Protein AF-A0A5K1H8E5-F1 (afdb_monomer)

pLDDT: mean 93.43, std 4.77, range [67.5, 98.5]

Foldseek 3Di:
DVVVVVVCVVVVVVVVVVVVVVVVVVVLVVLCVVPPNLDDQDDDDPWDWDFQFADSPDPPGGGDTDTGDPHPDDDDDDDPPPCRVVVVVSSVVNVVCNVVVRD

Organism: NCBI:txid210225

InterPro domains:
  IPR000432 DNA mismatch repair protein MutS, C-terminal [PF00488] (74-103)
  IPR027417 P-loop containing nucleoside triphosphate hydrolase [G3DSA:3.40.50.300] (39-103)
  IPR027417 P-loop containing nucleoside triphosphate hydrolase [SSF52540] (39-103)
  IPR045076 DNA mismatch repair MutS [PTHR11361] (3-103)

Nearest PDB structures (foldseek):
  7fde-assembly1_M  TM=2.770E-01  e=4.769E+00  Saccharomyces cerevisiae S288C
  5t7v-assembly1_S1  TM=2.396E-01  e=7.129E+00  Staphylococcus aureus

Sequence (103 aa):
MFELVAGYYPVMEELSFILSELDVLTTIATVVITSNGMWCRPKFSDGLIGRGMRHPCIKNCIPNDCEMTDKKTIVLTGPNMGGKSTYIRTIGVCTYLAHIGCY

Solvent-accessible surface area (backbone atoms only — not comparable to full-atom values): 6400 Å² total; per-residue (Å²): 112,69,69,66,58,59,71,44,46,69,62,52,51,53,49,51,53,55,51,50,53,51,50,53,54,53,50,43,50,49,55,34,66,74,46,79,71,76,51,59,79,77,80,92,65,97,42,46,79,42,76,64,42,52,42,90,90,43,85,89,48,76,58,44,68,47,79,36,66,92,56,94,75,82,90,87,84,78,66,84,92,68,46,64,71,54,53,57,49,23,55,52,51,54,52,51,34,49,75,77,68,49,72

Structure (mmCIF, N/CA/C/O backbone):
data_AF-A0A5K1H8E5-F1
#
_entry.id   AF-A0A5K1H8E5-F1
#
loop_
_atom_site.gr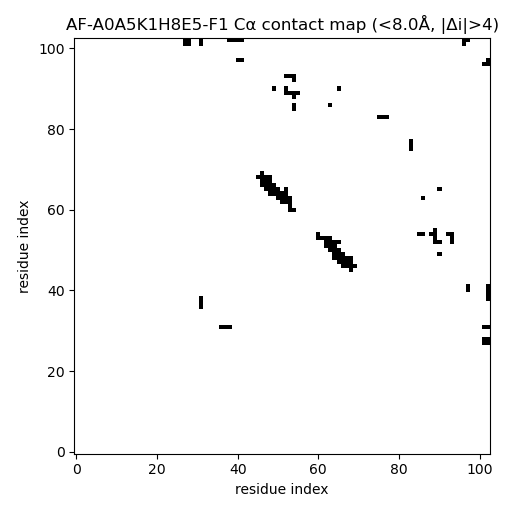oup_PDB
_atom_site.id
_atom_site.type_symbol
_atom_site.label_atom_id
_atom_site.label_alt_id
_atom_site.label_comp_id
_atom_site.label_asym_id
_atom_site.label_entity_id
_atom_site.label_seq_id
_atom_site.pdbx_PDB_ins_code
_atom_site.Cartn_x
_atom_site.Cartn_y
_atom_site.Cartn_z
_atom_site.occupancy
_atom_site.B_iso_or_equiv
_atom_site.auth_seq_id
_atom_site.auth_comp_id
_atom_site.auth_asym_id
_atom_site.auth_atom_id
_atom_site.pdbx_PDB_model_num
ATOM 1 N N . MET A 1 1 ? 26.402 8.289 -38.432 1.00 67.50 1 MET A N 1
ATOM 2 C CA . MET A 1 1 ? 26.488 7.788 -37.039 1.00 67.50 1 MET A CA 1
ATOM 3 C C . MET A 1 1 ? 25.257 8.190 -36.226 1.00 67.50 1 MET A C 1
ATOM 5 O O . MET A 1 1 ? 24.597 7.294 -35.730 1.00 67.50 1 MET A O 1
ATOM 9 N N . PHE A 1 2 ? 24.885 9.476 -36.150 1.00 80.75 2 PHE A N 1
ATOM 10 C CA . PHE A 1 2 ? 23.675 9.922 -35.430 1.00 80.75 2 PHE A CA 1
ATOM 11 C C . PHE A 1 2 ? 22.350 9.366 -35.983 1.00 80.75 2 PHE A C 1
ATOM 13 O O . PHE A 1 2 ? 21.523 8.919 -35.199 1.00 80.75 2 PHE A O 1
ATOM 20 N N . GLU A 1 3 ? 22.166 9.303 -37.306 1.00 85.06 3 GLU A N 1
ATOM 21 C CA . GLU A 1 3 ? 20.947 8.727 -37.913 1.00 85.06 3 GLU A CA 1
ATOM 22 C C . GLU A 1 3 ? 20.761 7.237 -37.596 1.00 85.06 3 GLU A C 1
ATOM 24 O O . GLU A 1 3 ? 19.646 6.783 -37.363 1.00 85.06 3 GLU A O 1
ATOM 29 N N . LEU A 1 4 ? 21.864 6.483 -37.516 1.00 89.31 4 LEU A N 1
ATOM 30 C CA . LEU A 1 4 ? 21.835 5.068 -37.144 1.00 89.31 4 LEU A CA 1
ATOM 31 C C . LEU A 1 4 ? 21.343 4.887 -35.702 1.00 89.31 4 LEU A C 1
ATOM 33 O O . LEU A 1 4 ? 20.538 4.003 -35.443 1.00 89.31 4 LEU A O 1
ATOM 37 N N . VAL A 1 5 ? 21.809 5.728 -34.772 1.00 89.62 5 VAL A N 1
ATOM 38 C CA . VAL A 1 5 ? 21.381 5.694 -33.363 1.00 89.62 5 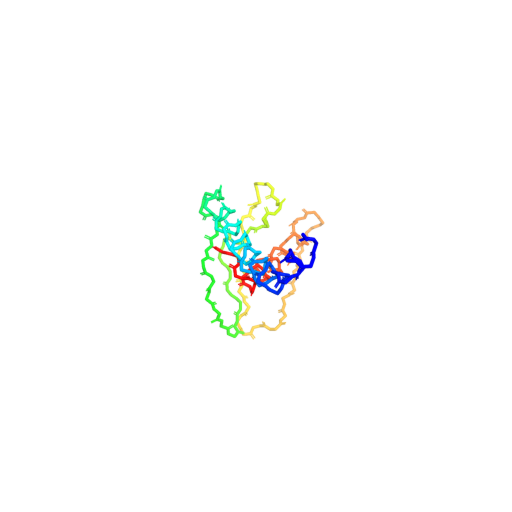VAL A CA 1
ATOM 39 C C . VAL A 1 5 ? 19.925 6.141 -33.224 1.00 89.62 5 VAL A C 1
ATOM 41 O O . VAL A 1 5 ? 19.164 5.507 -32.499 1.00 89.62 5 VAL A O 1
ATOM 44 N N . ALA A 1 6 ? 19.513 7.180 -33.958 1.00 91.81 6 ALA A N 1
ATOM 45 C CA . ALA A 1 6 ? 18.133 7.664 -33.958 1.00 91.81 6 ALA A CA 1
ATOM 46 C C . ALA A 1 6 ? 17.131 6.589 -34.422 1.00 91.81 6 ALA A C 1
ATOM 48 O O . ALA A 1 6 ? 16.024 6.519 -33.892 1.00 91.81 6 ALA A O 1
ATOM 49 N N . GLY A 1 7 ? 17.533 5.701 -35.339 1.00 93.75 7 GLY A N 1
ATOM 50 C CA . GLY A 1 7 ? 16.712 4.570 -35.785 1.00 93.75 7 GLY A CA 1
ATOM 51 C C . GLY A 1 7 ? 16.343 3.564 -34.684 1.00 93.75 7 GLY A C 1
ATOM 52 O O . GLY A 1 7 ? 15.340 2.870 -34.821 1.00 93.75 7 GLY A O 1
ATOM 53 N N . TYR A 1 8 ? 17.096 3.505 -33.577 1.00 95.62 8 TYR A N 1
ATOM 54 C CA . TYR A 1 8 ? 16.800 2.623 -32.438 1.00 95.62 8 TYR A CA 1
ATOM 55 C C . TYR A 1 8 ? 15.847 3.236 -31.408 1.00 95.62 8 TYR A C 1
ATOM 57 O O . TYR A 1 8 ? 15.453 2.536 -30.475 1.00 95.62 8 TYR A O 1
ATOM 65 N N . TYR A 1 9 ? 15.473 4.512 -31.546 1.00 95.44 9 TYR A N 1
ATOM 66 C CA . TYR A 1 9 ? 14.640 5.202 -30.559 1.00 95.44 9 TYR A CA 1
ATOM 67 C C . TYR A 1 9 ? 13.350 4.440 -30.198 1.00 95.44 9 TYR A C 1
ATOM 69 O O . TYR A 1 9 ? 13.138 4.238 -29.004 1.00 95.44 9 TYR A O 1
ATOM 77 N N . PRO A 1 10 ? 12.553 3.916 -31.155 1.00 96.06 10 PRO A N 1
ATOM 78 C CA . PRO A 1 10 ? 11.319 3.203 -30.813 1.00 96.06 10 PRO A CA 1
ATOM 79 C C . PRO A 1 10 ? 11.563 1.958 -29.948 1.00 96.06 10 PRO A C 1
ATOM 81 O O . PRO A 1 10 ? 10.825 1.695 -29.006 1.00 96.06 10 PRO A O 1
ATOM 84 N N . VAL A 1 11 ? 12.643 1.219 -30.228 1.00 96.94 11 VAL A N 1
ATOM 85 C CA . VAL A 1 11 ? 13.015 0.016 -29.465 1.00 96.94 11 VAL A CA 1
ATOM 86 C C . VAL A 1 11 ? 13.504 0.389 -28.065 1.00 96.94 11 VAL A C 1
ATOM 88 O O . VAL A 1 11 ? 13.183 -0.287 -27.091 1.00 96.94 11 VAL A O 1
ATOM 91 N N . MET A 1 12 ? 14.277 1.471 -27.945 1.00 96.75 12 MET A N 1
ATOM 92 C CA . MET A 1 12 ? 14.757 1.961 -26.649 1.00 96.75 12 MET A CA 1
ATOM 93 C C . MET A 1 12 ? 13.619 2.509 -25.782 1.00 96.75 12 MET A C 1
ATOM 95 O O . MET A 1 12 ? 13.640 2.333 -24.566 1.00 96.75 12 MET A O 1
ATOM 99 N N . GLU A 1 13 ? 12.622 3.146 -26.395 1.00 96.75 13 GLU A N 1
ATOM 100 C CA . GLU A 1 13 ? 11.423 3.624 -25.708 1.00 96.75 13 GLU A CA 1
ATOM 101 C C . GLU A 1 13 ? 10.590 2.453 -25.165 1.00 96.75 13 GLU A C 1
ATOM 103 O O . GLU A 1 13 ? 10.262 2.438 -23.978 1.00 96.75 13 GLU A O 1
ATOM 108 N N . GLU A 1 14 ? 10.334 1.423 -25.978 1.00 97.94 14 GLU A N 1
ATOM 109 C CA . GLU A 1 14 ? 9.639 0.207 -25.530 1.00 97.94 14 GLU A CA 1
ATOM 110 C C . GLU A 1 14 ? 10.394 -0.491 -24.388 1.00 97.94 14 GLU A C 1
ATOM 112 O O . GLU A 1 14 ? 9.809 -0.827 -23.353 1.00 97.94 14 GLU A O 1
ATOM 117 N N . LEU A 1 15 ? 11.716 -0.631 -24.525 1.00 98.00 15 LEU A N 1
ATOM 118 C CA . LEU A 1 15 ? 12.566 -1.183 -23.473 1.00 98.00 15 LEU A CA 1
ATOM 119 C C . LEU A 1 15 ? 12.465 -0.370 -22.173 1.00 98.00 15 LEU A C 1
ATOM 121 O O . LEU A 1 15 ? 12.418 -0.954 -21.091 1.00 98.00 15 LEU A O 1
ATOM 125 N N . SER A 1 16 ? 12.400 0.961 -22.261 1.00 98.25 16 SER A N 1
ATOM 126 C CA . SER A 1 16 ? 12.249 1.832 -21.092 1.00 98.25 16 SER A CA 1
ATOM 127 C C . SER A 1 16 ? 10.949 1.557 -20.337 1.00 98.25 16 SER A C 1
ATOM 129 O O . SER A 1 16 ? 10.961 1.543 -19.105 1.00 98.25 16 SER A O 1
ATOM 131 N N . PHE A 1 17 ? 9.837 1.311 -21.035 1.00 98.25 17 PHE A N 1
ATOM 132 C CA . PHE A 1 17 ? 8.566 0.966 -20.389 1.00 98.25 17 PHE A CA 1
ATOM 133 C C . PHE A 1 17 ? 8.639 -0.385 -19.675 1.00 98.25 17 PHE A C 1
ATOM 135 O O . PHE A 1 17 ? 8.259 -0.475 -18.507 1.00 98.25 17 PHE A O 1
ATOM 142 N N . ILE A 1 18 ? 9.202 -1.403 -20.332 1.00 98.31 18 ILE A N 1
ATOM 143 C CA . ILE A 1 18 ? 9.364 -2.746 -19.753 1.00 98.31 18 ILE A CA 1
ATOM 144 C C . ILE A 1 18 ? 10.246 -2.697 -18.499 1.00 98.31 18 ILE A C 1
ATOM 146 O O . ILE A 1 18 ? 9.903 -3.273 -17.464 1.00 98.31 18 ILE A O 1
ATOM 150 N N . LEU A 1 19 ? 11.377 -1.988 -18.569 1.00 98.50 19 LEU A N 1
ATOM 151 C CA . LEU A 1 19 ? 12.275 -1.831 -17.426 1.00 98.50 19 LEU A CA 1
ATOM 152 C C . LEU A 1 19 ? 11.603 -1.081 -16.274 1.00 98.50 19 LEU A C 1
ATOM 154 O O . LEU A 1 19 ? 11.802 -1.452 -15.121 1.00 98.50 19 LEU A O 1
ATOM 158 N N . SER A 1 20 ? 10.787 -0.071 -16.579 1.00 98.19 20 SER A N 1
ATOM 159 C CA . SER A 1 20 ? 10.072 0.708 -15.562 1.00 98.19 20 SER A CA 1
ATOM 160 C C . SER A 1 20 ? 9.027 -0.135 -14.826 1.00 98.19 20 SER A C 1
ATOM 162 O O . SER A 1 20 ? 8.906 -0.039 -13.606 1.00 98.19 20 SER A O 1
ATOM 164 N N . GLU A 1 21 ? 8.288 -0.992 -15.535 1.00 97.56 21 GLU A N 1
ATOM 165 C CA . GLU A 1 21 ? 7.332 -1.911 -14.906 1.00 97.56 21 GLU A CA 1
ATOM 166 C C . GLU A 1 21 ? 8.048 -2.925 -14.001 1.00 97.56 21 GLU A C 1
ATOM 168 O O . GLU A 1 21 ? 7.648 -3.137 -12.853 1.00 97.56 21 GLU A O 1
ATOM 173 N N . LEU A 1 22 ? 9.154 -3.500 -14.482 1.00 98.12 22 LEU A N 1
ATOM 174 C CA . LEU A 1 22 ? 9.970 -4.426 -13.701 1.00 98.12 22 LEU A CA 1
ATOM 175 C C . LEU A 1 22 ? 10.559 -3.759 -12.448 1.00 98.12 22 LEU A C 1
ATOM 177 O O . LEU A 1 22 ? 10.538 -4.359 -11.370 1.00 98.12 22 LEU A O 1
ATOM 181 N N . ASP A 1 23 ? 11.044 -2.522 -12.558 1.00 98.19 23 ASP A N 1
ATOM 182 C CA . ASP A 1 23 ? 11.577 -1.746 -11.431 1.00 98.19 23 ASP A CA 1
ATOM 183 C C .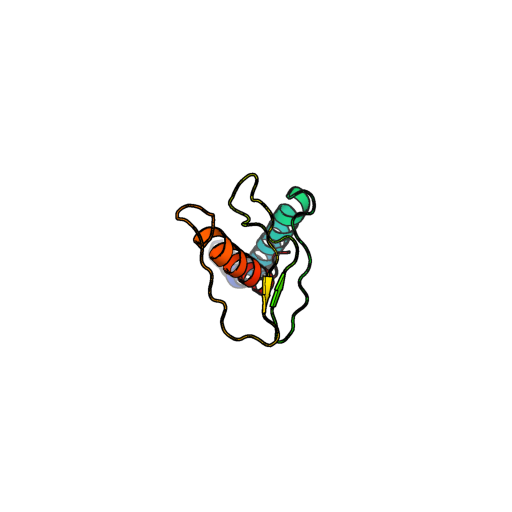 ASP A 1 23 ? 10.513 -1.513 -10.343 1.00 98.19 23 ASP A C 1
ATOM 185 O O . ASP A 1 23 ? 10.743 -1.775 -9.158 1.00 98.19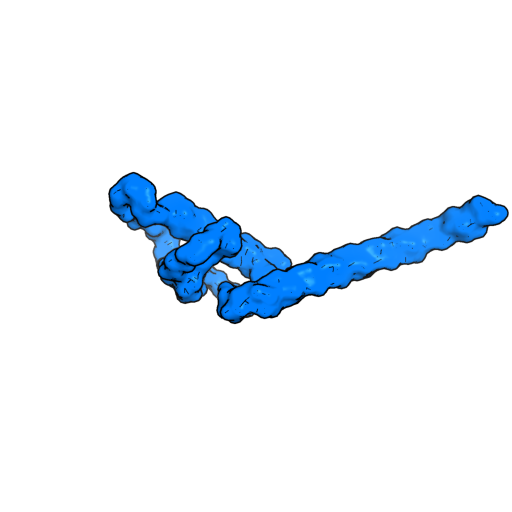 23 ASP A O 1
ATOM 189 N N . VAL A 1 24 ? 9.292 -1.134 -10.736 1.00 97.00 24 VAL A N 1
ATOM 190 C CA . VAL A 1 24 ? 8.172 -0.958 -9.794 1.00 97.00 24 VAL A CA 1
ATOM 191 C C . VAL A 1 24 ? 7.801 -2.277 -9.112 1.00 97.00 24 VAL A C 1
ATOM 193 O O . VAL A 1 24 ? 7.690 -2.324 -7.883 1.00 97.00 24 VAL A O 1
ATOM 196 N N . LEU A 1 25 ? 7.637 -3.362 -9.876 1.00 96.38 25 LEU A N 1
ATOM 197 C CA . LEU A 1 25 ? 7.248 -4.670 -9.334 1.00 96.38 25 LEU A CA 1
ATOM 198 C C . LEU A 1 25 ? 8.298 -5.223 -8.360 1.00 96.38 25 LEU A C 1
ATOM 200 O O . LEU A 1 25 ? 7.958 -5.718 -7.281 1.00 96.38 25 LEU A O 1
ATOM 204 N N . THR A 1 26 ? 9.578 -5.111 -8.712 1.00 96.88 26 THR A N 1
ATOM 205 C CA . THR A 1 26 ? 10.686 -5.562 -7.855 1.00 96.88 26 THR A CA 1
ATOM 206 C C . THR A 1 26 ? 10.843 -4.694 -6.608 1.00 96.88 26 THR A C 1
ATOM 208 O O . THR A 1 26 ? 11.091 -5.228 -5.521 1.00 96.88 26 THR A O 1
ATOM 211 N N . THR A 1 27 ? 10.621 -3.383 -6.717 1.00 95.88 27 THR A N 1
ATOM 212 C CA . THR A 1 27 ? 10.609 -2.469 -5.567 1.00 95.88 27 THR A CA 1
ATOM 213 C C . THR A 1 27 ? 9.491 -2.827 -4.587 1.00 95.88 27 THR A C 1
ATOM 215 O O . THR A 1 27 ? 9.749 -2.955 -3.387 1.00 95.88 27 THR A O 1
ATOM 218 N N . ILE A 1 28 ? 8.270 -3.065 -5.079 1.00 95.12 28 ILE A N 1
ATOM 219 C CA . ILE A 1 28 ? 7.135 -3.497 -4.248 1.00 95.12 28 ILE A CA 1
ATOM 220 C C . ILE A 1 28 ? 7.469 -4.804 -3.515 1.00 95.12 28 ILE A C 1
ATOM 222 O O . ILE A 1 28 ? 7.354 -4.870 -2.289 1.00 95.12 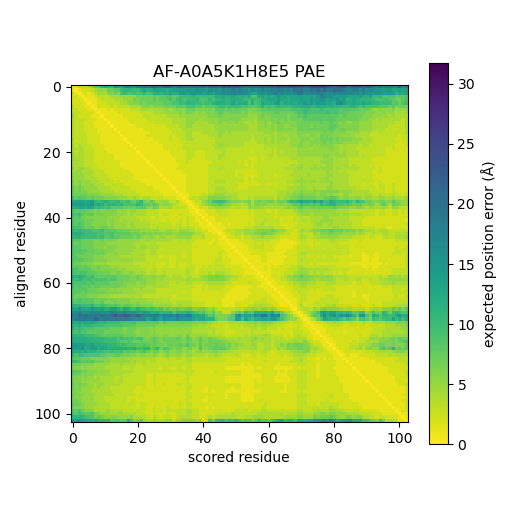28 ILE A O 1
ATOM 226 N N . ALA A 1 29 ? 7.950 -5.819 -4.238 1.00 94.62 29 ALA A N 1
ATOM 227 C CA . ALA A 1 29 ? 8.318 -7.104 -3.644 1.00 94.62 29 ALA A CA 1
ATOM 228 C C . ALA A 1 29 ? 9.408 -6.953 -2.566 1.00 94.62 29 ALA A C 1
ATOM 230 O O . ALA A 1 29 ? 9.333 -7.569 -1.500 1.00 94.62 29 ALA A O 1
ATOM 231 N N . THR A 1 30 ? 10.396 -6.089 -2.807 1.00 95.19 30 THR A N 1
ATOM 232 C CA . THR A 1 30 ? 11.479 -5.815 -1.853 1.00 95.19 30 THR A CA 1
ATOM 233 C C . THR A 1 30 ? 10.949 -5.185 -0.565 1.00 95.19 30 THR A C 1
ATOM 235 O O . THR A 1 30 ? 11.307 -5.628 0.532 1.00 95.19 30 THR A O 1
ATOM 238 N N . VAL A 1 31 ? 10.064 -4.187 -0.666 1.00 93.06 31 VAL A N 1
ATOM 239 C CA . VAL A 1 31 ? 9.425 -3.556 0.503 1.00 93.06 31 VAL A CA 1
ATOM 240 C C . VAL A 1 31 ? 8.663 -4.593 1.327 1.00 93.06 31 VAL A C 1
ATOM 242 O O . VAL A 1 31 ? 8.790 -4.628 2.552 1.00 93.06 31 VAL A O 1
ATOM 245 N N . VAL A 1 32 ? 7.918 -5.477 0.669 1.00 92.50 32 VAL A N 1
ATOM 246 C CA . VAL A 1 32 ? 7.098 -6.503 1.324 1.00 92.50 32 VAL A CA 1
ATOM 247 C C . VAL A 1 32 ? 7.960 -7.505 2.091 1.00 92.50 32 VAL A C 1
ATOM 249 O O . VAL A 1 32 ? 7.736 -7.730 3.285 1.00 92.50 32 VAL A O 1
ATOM 252 N N . ILE A 1 33 ? 8.994 -8.049 1.443 1.00 93.19 33 ILE A N 1
ATOM 253 C CA . ILE A 1 33 ? 9.894 -9.053 2.031 1.00 93.19 33 ILE A CA 1
ATOM 254 C C . ILE A 1 33 ? 10.679 -8.473 3.216 1.00 93.19 33 ILE A C 1
ATOM 256 O O . ILE A 1 33 ? 10.839 -9.134 4.243 1.00 93.19 33 ILE A O 1
ATOM 260 N N . THR A 1 34 ? 11.143 -7.227 3.107 1.00 93.19 34 THR A N 1
ATOM 261 C CA . THR A 1 34 ? 11.952 -6.572 4.155 1.00 93.19 34 THR A CA 1
ATOM 262 C C . THR A 1 34 ? 11.135 -6.084 5.353 1.00 93.19 34 THR A C 1
ATOM 264 O O . THR A 1 34 ? 11.698 -5.751 6.394 1.00 93.19 34 THR A O 1
ATOM 267 N N . SER A 1 35 ? 9.805 -6.087 5.254 1.00 89.62 35 SER A N 1
ATOM 268 C CA . SER A 1 35 ? 8.903 -5.615 6.309 1.00 89.62 35 SER A CA 1
ATOM 269 C C . 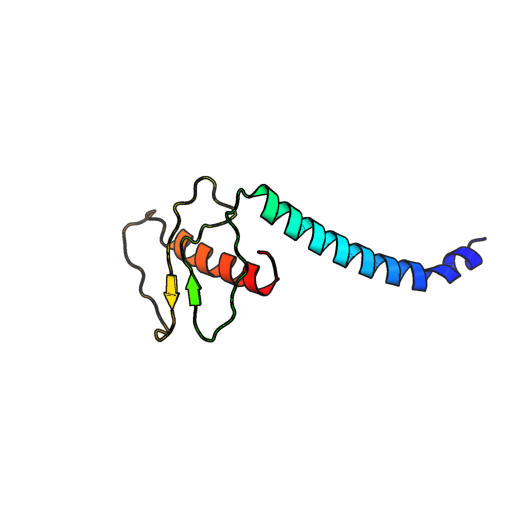SER A 1 35 ? 8.499 -6.699 7.321 1.00 89.62 35 SER A C 1
ATOM 271 O O . SER A 1 35 ? 7.486 -6.547 7.999 1.00 89.62 35 SER A O 1
ATOM 273 N N . ASN A 1 36 ? 9.246 -7.801 7.446 1.00 85.94 36 ASN A N 1
ATOM 274 C CA . ASN A 1 36 ? 9.046 -8.836 8.478 1.00 85.94 36 ASN A CA 1
ATOM 275 C C . ASN A 1 36 ? 7.607 -9.395 8.571 1.00 85.94 36 ASN A C 1
ATOM 277 O O . ASN A 1 36 ? 7.070 -9.577 9.664 1.00 85.94 36 ASN A O 1
ATOM 281 N N . GLY A 1 37 ? 6.962 -9.651 7.428 1.00 82.69 37 GLY A N 1
ATOM 282 C CA . GLY A 1 37 ? 5.613 -10.233 7.389 1.00 82.69 37 GLY A CA 1
ATOM 283 C C . GLY A 1 37 ? 4.486 -9.270 7.781 1.00 82.69 37 GLY A C 1
ATOM 284 O O . GLY A 1 37 ? 3.400 -9.713 8.143 1.00 82.69 37 GLY A O 1
ATOM 285 N N . MET A 1 38 ? 4.724 -7.955 7.722 1.00 86.81 38 MET A N 1
ATOM 286 C CA . MET A 1 38 ? 3.703 -6.930 7.991 1.00 86.81 38 MET A CA 1
ATOM 287 C C . MET A 1 38 ? 2.702 -6.713 6.843 1.00 86.81 38 MET A C 1
ATOM 289 O O . MET A 1 38 ? 1.748 -5.956 7.019 1.00 86.81 38 MET A O 1
ATOM 293 N N . TRP A 1 39 ? 2.909 -7.351 5.692 1.00 92.88 39 TRP A N 1
ATOM 294 C CA . TRP A 1 39 ? 2.043 -7.241 4.519 1.00 92.88 39 TRP A CA 1
ATOM 295 C C . TRP A 1 39 ? 1.324 -8.555 4.246 1.00 92.88 39 TRP A C 1
ATOM 297 O O . TRP A 1 39 ? 1.765 -9.628 4.665 1.00 92.88 39 TRP A O 1
ATOM 307 N N . CYS A 1 40 ? 0.188 -8.462 3.565 1.00 92.94 40 CYS A N 1
ATOM 308 C CA . CYS A 1 40 ? -0.575 -9.628 3.161 1.00 92.94 40 CYS A CA 1
ATOM 309 C C . CYS A 1 40 ? -1.321 -9.347 1.863 1.00 92.94 40 CYS A C 1
ATOM 311 O O . CYS A 1 40 ? -1.872 -8.260 1.677 1.00 92.94 40 CYS A O 1
ATOM 313 N N . ARG A 1 41 ? -1.398 -10.362 0.996 1.00 94.06 41 ARG A N 1
ATOM 314 C CA . ARG A 1 41 ? -2.162 -10.278 -0.248 1.00 94.06 41 ARG A CA 1
ATOM 315 C C . ARG A 1 41 ? -3.650 -10.034 0.043 1.00 94.06 41 ARG A C 1
ATOM 317 O O . ARG A 1 41 ? -4.281 -10.896 0.663 1.00 94.06 41 ARG A O 1
ATOM 324 N N . PRO A 1 42 ? -4.233 -8.915 -0.423 1.00 94.94 42 PRO A N 1
ATOM 325 C CA . PRO A 1 42 ? -5.627 -8.589 -0.181 1.00 94.94 42 PRO A CA 1
ATOM 326 C C . PRO A 1 42 ? -6.551 -9.497 -0.998 1.00 94.94 42 PRO A C 1
ATOM 328 O O . PRO A 1 42 ? -6.192 -10.011 -2.061 1.00 94.94 42 PRO A O 1
ATOM 331 N N . LYS A 1 43 ? -7.779 -9.660 -0.504 1.00 95.31 43 LYS A N 1
ATOM 332 C CA . LYS A 1 43 ? -8.893 -10.269 -1.235 1.00 95.31 43 LYS A CA 1
ATOM 333 C C . LYS A 1 43 ? -9.945 -9.193 -1.465 1.00 95.31 43 LYS A C 1
ATOM 335 O O . LYS A 1 43 ? -10.423 -8.600 -0.504 1.00 95.31 43 LYS A O 1
ATOM 340 N N . PHE A 1 44 ? -10.281 -8.942 -2.724 1.00 94.25 44 PHE A N 1
ATOM 341 C CA . PHE A 1 44 ? -11.271 -7.933 -3.084 1.00 94.25 44 PHE A CA 1
ATOM 342 C C . PHE A 1 44 ? -12.691 -8.467 -2.875 1.00 94.25 44 PHE A C 1
ATOM 344 O O . PHE A 1 44 ? -12.993 -9.605 -3.236 1.00 94.25 44 PHE A O 1
ATOM 351 N N . SER A 1 45 ? -13.541 -7.640 -2.269 1.00 92.06 45 SER A N 1
ATOM 352 C CA . SER A 1 45 ? -14.959 -7.903 -2.006 1.00 92.06 45 SER A CA 1
ATOM 353 C C . SER A 1 45 ? -15.724 -6.579 -1.924 1.00 92.06 45 SER A C 1
ATOM 355 O O . SER A 1 45 ? -15.097 -5.522 -1.891 1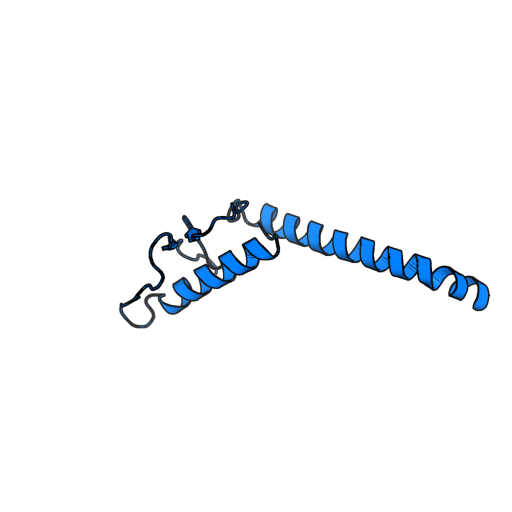.00 92.06 45 SER A O 1
ATOM 357 N N . ASP A 1 46 ? -17.053 -6.626 -1.829 1.00 90.62 46 ASP A N 1
ATOM 358 C CA . ASP A 1 46 ? -17.895 -5.422 -1.720 1.00 90.62 46 ASP A CA 1
ATOM 359 C C . ASP A 1 46 ? -17.791 -4.704 -0.358 1.00 90.62 46 ASP A C 1
ATOM 361 O O . ASP A 1 46 ? -18.305 -3.597 -0.194 1.00 90.62 46 ASP A O 1
ATOM 365 N N . GLY A 1 47 ? -17.126 -5.321 0.623 1.00 92.50 47 GLY A N 1
ATOM 366 C CA . GLY A 1 47 ? -16.876 -4.755 1.946 1.00 92.50 47 GLY A CA 1
ATOM 367 C C . GLY A 1 47 ? -15.389 -4.651 2.280 1.00 92.50 47 GLY A C 1
ATOM 368 O O . GLY A 1 47 ? -14.525 -5.191 1.586 1.00 92.50 47 GLY A O 1
ATOM 369 N N . LEU A 1 48 ? -15.095 -3.978 3.394 1.00 94.19 48 LEU A N 1
ATOM 370 C CA . LEU A 1 48 ? -13.742 -3.846 3.931 1.00 94.19 48 LEU A CA 1
ATOM 371 C C . LEU A 1 48 ? -13.608 -4.644 5.227 1.00 94.19 48 LEU A C 1
ATOM 373 O O . LEU A 1 48 ? -14.295 -4.365 6.207 1.00 94.19 48 LEU A O 1
ATOM 377 N N . ILE A 1 49 ? -12.691 -5.611 5.246 1.00 95.56 49 ILE A N 1
ATOM 378 C CA . ILE A 1 49 ? -12.295 -6.336 6.456 1.00 95.56 49 ILE A CA 1
ATOM 379 C C . ILE A 1 49 ? -10.773 -6.294 6.546 1.00 95.56 49 ILE A C 1
ATOM 381 O O . ILE A 1 49 ? -10.074 -6.924 5.755 1.00 95.56 49 ILE A O 1
ATOM 385 N N . GLY A 1 50 ? -10.263 -5.549 7.518 1.00 95.38 50 GLY A N 1
ATOM 386 C CA . GLY A 1 50 ? -8.845 -5.451 7.829 1.00 95.38 50 GLY A CA 1
ATOM 387 C C . GLY A 1 50 ? -8.570 -5.996 9.223 1.00 95.38 50 GLY A C 1
ATOM 388 O O . GLY A 1 50 ? -9.195 -5.565 10.190 1.00 95.38 50 GLY A O 1
ATOM 389 N N . ARG A 1 51 ? -7.625 -6.929 9.337 1.00 95.62 51 ARG A N 1
ATOM 390 C CA . ARG A 1 51 ? -7.163 -7.474 10.620 1.00 95.62 51 ARG A CA 1
ATOM 391 C C . ARG A 1 51 ? -5.718 -7.067 10.848 1.00 95.62 51 ARG A C 1
ATOM 393 O O . ARG A 1 51 ? -4.885 -7.222 9.958 1.00 95.62 51 ARG A O 1
ATOM 400 N N . GLY A 1 52 ? -5.428 -6.536 12.027 1.00 95.19 52 GLY A N 1
ATOM 401 C CA . GLY A 1 52 ? -4.083 -6.155 12.428 1.00 95.19 52 GLY A CA 1
ATOM 402 C C . GLY A 1 52 ? -3.444 -5.051 11.577 1.00 95.19 52 GLY A C 1
ATOM 403 O O . GLY A 1 52 ? -2.221 -5.034 11.436 1.00 95.19 52 GLY A O 1
ATOM 404 N N . MET A 1 53 ? -4.237 -4.141 11.003 1.00 95.69 53 MET A N 1
ATOM 405 C CA . MET A 1 53 ? -3.735 -3.112 10.088 1.00 95.69 53 MET A CA 1
ATOM 406 C C . MET A 1 53 ? -2.820 -2.120 10.799 1.00 95.69 53 MET A C 1
ATOM 408 O O . MET A 1 53 ? -3.095 -1.681 11.919 1.00 95.69 53 MET A O 1
ATOM 412 N N . ARG A 1 54 ? -1.750 -1.710 10.117 1.00 95.38 54 ARG A N 1
ATOM 413 C CA . ARG A 1 54 ? -0.746 -0.774 10.633 1.00 95.38 54 ARG A CA 1
ATOM 414 C C . ARG A 1 54 ? -0.495 0.323 9.616 1.00 95.38 54 ARG A C 1
ATOM 416 O O . ARG A 1 54 ? -0.492 0.074 8.417 1.00 95.38 54 ARG A O 1
ATOM 423 N N . HIS A 1 55 ? -0.259 1.542 10.093 1.00 95.31 55 HIS A N 1
ATOM 424 C CA . HIS A 1 55 ? 0.168 2.618 9.206 1.00 95.31 55 HIS A CA 1
ATOM 425 C C . HIS A 1 55 ? 1.621 2.358 8.763 1.00 95.31 55 HIS A C 1
ATOM 427 O O . HIS A 1 55 ? 2.500 2.365 9.628 1.00 95.31 55 HIS A O 1
ATOM 433 N N . PRO A 1 56 ? 1.915 2.190 7.462 1.00 93.00 56 PRO A N 1
ATOM 434 C CA . PRO A 1 56 ? 3.245 1.772 7.001 1.00 93.00 56 PRO A CA 1
ATOM 435 C C . PRO A 1 56 ? 4.343 2.793 7.336 1.00 93.00 56 PRO A C 1
ATOM 437 O O . PRO A 1 56 ? 5.471 2.424 7.634 1.00 93.00 56 PRO A O 1
ATOM 440 N N . CYS A 1 57 ? 4.009 4.086 7.369 1.00 92.50 57 CYS A N 1
ATOM 441 C CA . CYS A 1 57 ? 4.969 5.147 7.696 1.00 92.50 57 CYS A CA 1
ATOM 442 C C . CYS A 1 57 ? 5.158 5.411 9.204 1.00 92.50 57 CYS A C 1
ATOM 444 O O . CYS A 1 57 ? 5.919 6.307 9.562 1.00 92.50 57 CYS A O 1
ATOM 446 N N . ILE A 1 58 ? 4.449 4.708 10.099 1.00 93.88 58 ILE A N 1
ATOM 447 C CA . ILE A 1 58 ? 4.551 4.941 11.549 1.00 93.88 58 ILE A CA 1
ATOM 448 C C . ILE A 1 58 ? 5.325 3.796 12.193 1.00 93.88 58 ILE A C 1
ATOM 450 O O . ILE A 1 58 ? 4.874 2.651 12.232 1.00 93.88 58 ILE A O 1
ATOM 454 N N . LYS A 1 59 ? 6.486 4.124 12.763 1.00 90.06 59 LYS A N 1
ATOM 455 C CA . LYS A 1 59 ? 7.301 3.169 13.516 1.00 90.06 59 LYS A CA 1
ATOM 456 C C . LYS A 1 59 ? 6.546 2.685 14.756 1.00 90.06 59 LYS A C 1
ATOM 458 O O . LYS A 1 59 ? 5.918 3.482 15.447 1.00 90.06 59 LYS A O 1
ATOM 463 N N . ASN A 1 60 ? 6.637 1.387 15.050 1.00 90.12 60 ASN A N 1
ATOM 464 C CA . ASN A 1 60 ? 5.973 0.753 16.196 1.00 90.12 60 ASN A CA 1
ATOM 465 C C . ASN A 1 60 ? 4.453 1.020 16.247 1.00 90.12 60 ASN A C 1
ATOM 467 O O . ASN A 1 60 ? 3.869 1.117 17.325 1.00 90.12 60 ASN A O 1
ATOM 471 N N . CYS A 1 61 ? 3.807 1.158 15.082 1.00 92.31 61 CYS A N 1
ATOM 472 C CA . CYS A 1 61 ? 2.367 1.381 14.994 1.00 92.31 61 CYS A CA 1
ATOM 473 C C . CYS A 1 61 ? 1.600 0.223 15.644 1.00 92.31 61 CYS A C 1
ATOM 475 O O . CYS A 1 61 ? 1.806 -0.940 15.286 1.00 92.31 61 CYS A O 1
ATOM 477 N N . ILE A 1 62 ? 0.708 0.546 16.583 1.00 94.38 62 ILE A N 1
ATOM 478 C CA . ILE A 1 62 ? -0.186 -0.428 17.212 1.00 94.38 62 ILE A CA 1
ATOM 479 C C . ILE A 1 62 ? -1.207 -0.888 16.158 1.00 94.38 62 ILE A C 1
ATOM 481 O O . ILE A 1 62 ? -1.837 -0.035 15.525 1.00 94.3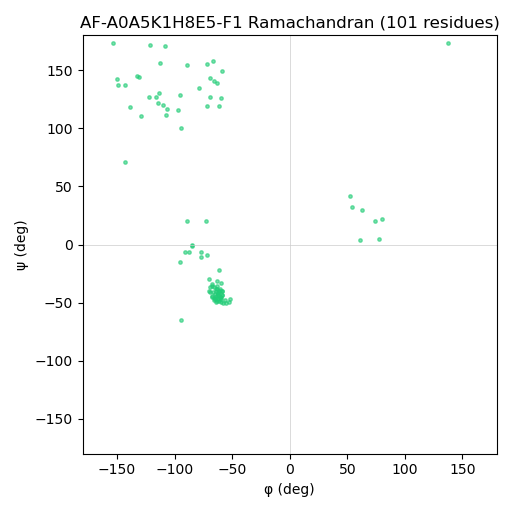8 62 ILE A O 1
ATOM 485 N N . PRO A 1 63 ? -1.357 -2.206 15.934 1.00 95.38 63 PRO A N 1
ATOM 486 C CA . PRO A 1 63 ? -2.270 -2.726 14.930 1.00 95.38 63 PRO A CA 1
ATOM 487 C C . PRO A 1 63 ? -3.727 -2.485 15.335 1.00 95.38 63 PRO A C 1
ATOM 489 O O . PRO A 1 63 ? -4.065 -2.601 16.512 1.00 95.38 63 PRO A O 1
ATOM 492 N N . ASN A 1 64 ? -4.584 -2.178 14.363 1.00 95.75 64 ASN A N 1
ATOM 493 C CA . ASN A 1 64 ? -6.021 -2.014 14.575 1.00 95.75 64 ASN A CA 1
ATOM 494 C C . ASN A 1 64 ? -6.822 -2.780 13.517 1.00 95.75 64 ASN A C 1
ATOM 496 O O . ASN A 1 64 ? -6.433 -2.844 12.351 1.00 95.75 64 ASN A O 1
ATOM 500 N N . ASP A 1 65 ? -7.963 -3.319 13.929 1.00 96.69 65 ASP A N 1
ATOM 501 C CA . ASP A 1 65 ? -8.912 -3.987 13.042 1.00 96.69 65 ASP A CA 1
ATOM 502 C C . ASP A 1 65 ? -9.926 -2.988 12.477 1.00 96.69 65 ASP A C 1
ATOM 504 O O . ASP A 1 65 ? -10.232 -1.977 13.107 1.00 96.69 65 ASP A O 1
ATOM 508 N N . CYS A 1 66 ? -10.486 -3.290 11.308 1.00 95.19 66 CYS A N 1
ATOM 509 C CA . CYS A 1 66 ? -11.611 -2.561 10.736 1.00 95.19 66 CYS A CA 1
ATOM 510 C C . CYS A 1 66 ? -12.557 -3.529 10.027 1.00 95.19 66 CYS A C 1
ATOM 512 O O . CYS A 1 66 ? -12.113 -4.422 9.308 1.00 95.19 66 CYS A O 1
ATOM 514 N N . GLU A 1 67 ? -13.858 -3.337 10.213 1.00 94.69 67 GLU A N 1
ATOM 515 C CA . GLU A 1 67 ? -14.890 -4.124 9.551 1.00 94.69 67 GLU A CA 1
ATOM 516 C C . GLU A 1 67 ? -16.021 -3.200 9.100 1.00 94.69 67 GLU A C 1
ATOM 518 O O . GLU A 1 67 ? -16.654 -2.508 9.904 1.00 94.69 67 GLU A O 1
ATOM 523 N N . MET A 1 68 ? -16.229 -3.159 7.790 1.00 92.44 68 MET A N 1
ATOM 524 C CA . MET A 1 68 ? -17.167 -2.285 7.106 1.00 92.44 68 MET A CA 1
ATOM 525 C C . MET A 1 68 ? -17.790 -3.066 5.940 1.00 92.44 68 MET A C 1
ATOM 527 O O . MET A 1 68 ? -17.450 -2.869 4.777 1.00 92.44 68 MET A O 1
ATOM 531 N N . THR A 1 69 ? -18.641 -4.032 6.288 1.00 89.38 69 THR A N 1
ATOM 532 C CA . THR A 1 69 ? -19.361 -4.917 5.358 1.00 89.38 69 THR A CA 1
ATOM 533 C C . THR A 1 69 ? -20.753 -4.365 5.051 1.00 89.38 69 THR A C 1
ATOM 535 O O . THR A 1 69 ? -21.008 -3.908 3.944 1.00 89.38 69 THR A O 1
ATOM 538 N N . ASP A 1 70 ? -21.621 -4.297 6.063 1.00 85.19 70 ASP A N 1
ATOM 539 C CA . ASP A 1 70 ? -23.014 -3.840 5.915 1.00 85.19 70 ASP A CA 1
ATOM 540 C C . ASP A 1 70 ? -23.193 -2.349 6.248 1.00 85.19 70 ASP A C 1
ATOM 542 O O . ASP A 1 70 ? -24.218 -1.728 5.955 1.00 85.19 70 ASP A O 1
ATOM 546 N N . LYS A 1 71 ? -22.196 -1.754 6.913 1.00 77.25 71 LYS A N 1
ATOM 547 C CA . LYS A 1 71 ? -22.246 -0.375 7.411 1.00 77.25 71 LYS A CA 1
ATOM 548 C C . LYS A 1 71 ? -21.601 0.572 6.411 1.00 77.25 71 LYS A C 1
ATOM 550 O O . LYS A 1 71 ? -20.445 0.400 6.056 1.00 77.25 71 LYS A O 1
ATOM 555 N N . LYS A 1 72 ? -22.306 1.644 6.041 1.00 82.06 72 LYS A N 1
ATOM 556 C CA . LYS A 1 72 ? -21.770 2.710 5.170 1.00 82.06 72 LYS A CA 1
ATOM 557 C C . LYS A 1 72 ? -21.099 3.856 5.936 1.00 82.06 72 LYS A C 1
ATOM 559 O O . LYS A 1 72 ? -20.547 4.767 5.326 1.00 82.06 72 LYS A O 1
ATOM 564 N N . THR A 1 73 ? -21.180 3.864 7.267 1.00 90.31 73 THR A N 1
ATOM 565 C CA . THR A 1 73 ? -20.676 4.967 8.099 1.00 90.31 73 THR A CA 1
ATOM 566 C C . THR A 1 73 ? -20.212 4.457 9.460 1.00 90.31 73 THR A C 1
ATOM 568 O O . THR A 1 73 ? -20.890 3.648 10.092 1.00 90.31 73 THR A O 1
ATOM 571 N N . ILE A 1 74 ? -19.066 4.961 9.922 1.00 90.69 74 ILE A N 1
ATOM 572 C CA . ILE A 1 74 ? -18.492 4.684 11.242 1.00 90.69 74 ILE A CA 1
ATOM 573 C C . ILE A 1 74 ? -18.318 6.018 11.972 1.00 90.69 74 ILE A C 1
ATOM 575 O O . ILE A 1 74 ? -17.682 6.933 11.452 1.00 90.69 74 ILE A O 1
ATOM 579 N N . VAL A 1 75 ? -18.856 6.123 13.189 1.00 93.69 75 VAL A N 1
ATOM 580 C CA . VAL A 1 75 ? -18.616 7.265 14.083 1.00 93.69 75 VAL A CA 1
ATOM 581 C C . VAL A 1 75 ? -17.508 6.887 15.058 1.00 93.69 75 VAL A C 1
ATOM 583 O O . VAL A 1 75 ? -17.675 5.977 15.867 1.00 93.69 75 VAL A O 1
ATOM 586 N N . LEU A 1 76 ? -16.374 7.583 14.978 1.00 94.31 76 LEU A N 1
ATOM 587 C CA . LEU A 1 76 ? -15.203 7.332 15.817 1.00 94.31 76 LEU A CA 1
ATOM 588 C C . LEU A 1 76 ? -15.036 8.446 16.858 1.00 94.31 76 LEU A C 1
ATOM 590 O O . LEU A 1 76 ? -14.690 9.578 16.520 1.00 94.31 76 LEU A O 1
ATOM 594 N N . THR A 1 77 ? -15.251 8.119 18.131 1.00 96.00 77 THR A N 1
ATOM 595 C CA . THR A 1 77 ? -15.112 9.048 19.265 1.00 96.00 77 THR A CA 1
ATOM 596 C C . THR A 1 77 ? -13.881 8.714 20.115 1.00 96.00 77 THR A C 1
ATOM 598 O O . THR A 1 77 ? -13.205 7.712 19.893 1.00 96.00 77 THR A O 1
ATOM 601 N N . GLY A 1 78 ? -13.531 9.594 21.058 1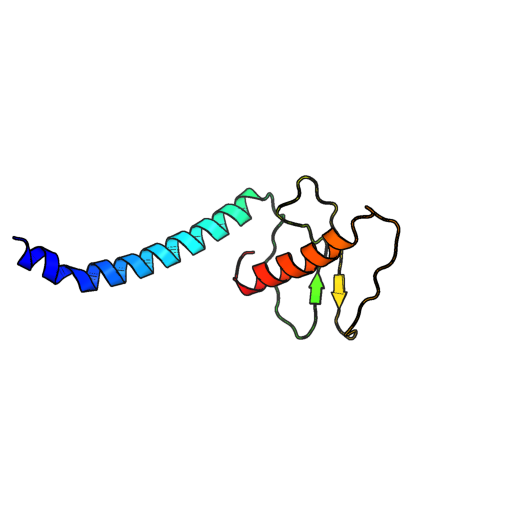.00 94.81 78 GLY A N 1
ATOM 602 C CA . GLY A 1 78 ? -12.411 9.396 21.986 1.00 94.81 78 GLY A CA 1
ATOM 603 C C . GLY A 1 78 ? -11.568 10.658 22.204 1.00 94.81 78 GLY A C 1
ATOM 604 O O . GLY A 1 78 ? -11.763 11.660 21.506 1.00 94.81 78 GLY A O 1
ATOM 605 N N . PRO A 1 79 ? -10.601 10.630 23.137 1.00 96.44 79 PRO A N 1
ATOM 606 C CA . PRO A 1 79 ? -9.796 11.793 23.508 1.00 96.44 79 PRO A CA 1
ATOM 607 C C . PRO A 1 79 ? -8.882 12.268 22.373 1.00 96.44 79 PRO A C 1
ATOM 609 O O . PRO A 1 79 ? -8.546 11.520 21.444 1.00 96.44 79 PRO A O 1
ATOM 612 N N . ASN A 1 80 ? -8.468 13.535 22.429 1.00 94.25 80 ASN A N 1
ATOM 613 C CA . ASN A 1 80 ? -7.440 14.057 21.528 1.00 94.25 80 ASN A CA 1
ATOM 614 C C . ASN A 1 80 ? -6.137 13.268 21.683 1.00 94.25 80 ASN A C 1
ATOM 616 O O . ASN A 1 80 ? -5.864 12.710 22.739 1.00 94.25 80 ASN A O 1
ATOM 620 N N . MET A 1 81 ? -5.376 13.168 20.589 1.00 91.75 81 MET A N 1
ATOM 621 C CA . MET A 1 81 ? -4.150 12.360 20.499 1.00 91.75 81 MET A CA 1
ATOM 622 C C . MET A 1 81 ? -4.329 10.844 20.731 1.00 91.75 81 MET A C 1
ATOM 624 O O . MET A 1 81 ? -3.360 10.106 20.616 1.00 91.75 81 MET A O 1
ATOM 628 N N . GLY A 1 82 ? -5.555 10.337 20.919 1.00 92.19 82 GLY A N 1
ATOM 629 C CA . GLY A 1 82 ? -5.851 8.900 21.042 1.00 92.19 82 GLY A CA 1
ATOM 630 C C . GLY A 1 82 ? -5.757 8.090 19.740 1.00 92.19 82 GLY A C 1
ATOM 631 O O . GLY A 1 82 ? -6.391 7.052 19.621 1.00 92.19 82 GLY A O 1
ATOM 632 N N . GLY A 1 83 ? -5.052 8.584 18.718 1.00 94.81 83 GLY A N 1
ATOM 633 C CA . GLY A 1 83 ? -4.833 7.849 17.465 1.00 94.81 83 GLY A CA 1
ATOM 634 C C . GLY A 1 83 ? -6.008 7.814 16.479 1.00 94.81 83 GLY A C 1
ATOM 635 O O . GLY A 1 83 ? -5.874 7.204 15.426 1.00 94.81 83 GLY A O 1
ATOM 636 N N . LYS A 1 84 ? -7.125 8.507 16.745 1.00 96.69 84 LYS A N 1
ATOM 637 C CA . LYS A 1 84 ? -8.316 8.513 15.865 1.00 96.69 84 LYS A CA 1
ATOM 638 C C . LYS A 1 84 ? -7.995 8.869 14.405 1.00 96.69 84 LYS A C 1
ATOM 640 O O . LYS A 1 84 ? -8.370 8.147 13.490 1.00 96.69 84 LYS A O 1
ATOM 645 N N . SER A 1 85 ? -7.254 9.958 14.182 1.00 96.00 85 SER A N 1
ATOM 646 C CA . SER A 1 85 ? -6.849 10.372 12.830 1.00 96.00 85 SER A CA 1
ATOM 647 C C . SER A 1 85 ? -5.867 9.389 12.195 1.00 96.00 85 SER A C 1
ATOM 649 O O . SER A 1 85 ? -5.905 9.179 10.987 1.00 96.00 85 SER A O 1
ATOM 651 N N . THR A 1 86 ? -5.003 8.769 13.004 1.00 96.56 86 THR A N 1
ATOM 652 C CA . THR A 1 86 ? -4.079 7.728 12.546 1.00 96.56 86 THR A CA 1
ATOM 653 C C . THR A 1 86 ? -4.846 6.505 12.068 1.00 96.56 86 THR A C 1
ATOM 655 O O . THR A 1 86 ? -4.584 6.047 10.968 1.00 96.56 86 THR A O 1
ATOM 658 N N . TYR A 1 87 ? -5.838 6.040 12.829 1.00 96.75 87 TYR A N 1
ATOM 659 C CA . TYR A 1 87 ? -6.686 4.906 12.465 1.00 96.75 87 TYR A CA 1
ATOM 660 C C . TYR A 1 87 ? -7.388 5.110 11.114 1.00 96.75 87 TYR A C 1
ATOM 662 O O . TYR A 1 87 ? -7.302 4.253 10.237 1.00 96.75 87 TYR A O 1
ATOM 670 N N . ILE A 1 88 ? -8.003 6.280 10.901 1.00 96.12 88 ILE A N 1
ATOM 671 C CA . ILE A 1 88 ? -8.680 6.603 9.632 1.00 96.12 88 ILE A CA 1
ATOM 672 C C . ILE A 1 88 ? -7.678 6.618 8.467 1.00 96.12 88 ILE A C 1
ATOM 674 O O . ILE A 1 88 ? -7.945 6.053 7.406 1.00 96.12 88 ILE A O 1
ATOM 678 N N . ARG A 1 89 ? -6.498 7.223 8.663 1.00 97.19 89 ARG A N 1
ATOM 679 C CA . ARG A 1 89 ? -5.437 7.236 7.642 1.00 97.19 89 ARG A CA 1
ATOM 680 C C . ARG A 1 89 ? -4.872 5.844 7.372 1.00 97.19 89 ARG A C 1
ATOM 682 O O . ARG A 1 89 ? -4.585 5.547 6.220 1.00 97.19 89 ARG A O 1
ATOM 689 N N . THR A 1 90 ? -4.752 4.992 8.390 1.00 97.06 90 THR A N 1
ATOM 690 C CA . THR A 1 90 ? -4.335 3.593 8.234 1.00 97.06 90 THR A CA 1
ATOM 691 C C . THR A 1 90 ? -5.295 2.843 7.323 1.00 97.06 90 THR A C 1
ATOM 693 O O . THR A 1 90 ? -4.834 2.241 6.360 1.00 97.06 90 THR A O 1
ATOM 696 N N . ILE A 1 91 ? -6.610 2.931 7.564 1.00 96.50 91 ILE A N 1
ATOM 697 C CA . ILE A 1 91 ? -7.619 2.307 6.691 1.00 96.50 91 ILE A CA 1
ATOM 698 C C . ILE A 1 91 ? -7.442 2.787 5.245 1.00 96.50 91 ILE A C 1
ATOM 700 O O . ILE A 1 91 ? -7.355 1.968 4.330 1.00 96.50 91 ILE A O 1
ATOM 704 N N . GLY A 1 92 ? -7.346 4.105 5.042 1.00 96.31 92 GLY A N 1
ATOM 705 C CA . GLY A 1 92 ? -7.200 4.692 3.709 1.00 96.31 92 GLY A CA 1
ATOM 706 C C . GLY A 1 92 ? -5.929 4.239 2.988 1.00 96.31 92 GLY A C 1
ATOM 707 O O . GLY A 1 92 ? -6.002 3.785 1.849 1.00 96.31 92 GLY A O 1
ATOM 708 N N . VAL A 1 93 ? -4.774 4.302 3.654 1.00 96.75 93 VAL A N 1
ATOM 709 C CA . VAL A 1 93 ? -3.485 3.913 3.063 1.00 96.75 93 VAL A CA 1
ATOM 710 C C . VAL A 1 93 ? -3.422 2.412 2.792 1.00 96.75 93 VAL A C 1
ATOM 712 O O . VAL A 1 93 ? -3.016 2.030 1.702 1.00 96.75 93 VAL A O 1
ATOM 715 N N . CYS A 1 94 ? -3.852 1.554 3.721 1.00 95.62 94 CYS A N 1
ATOM 716 C CA . CYS A 1 94 ? -3.870 0.106 3.488 1.00 95.62 94 CYS A CA 1
ATOM 717 C C . CYS A 1 94 ? -4.774 -0.263 2.301 1.00 95.62 94 CYS A C 1
ATOM 719 O O . CYS A 1 94 ? -4.394 -1.088 1.475 1.00 95.62 94 CYS A O 1
ATOM 721 N N . THR A 1 95 ? -5.931 0.392 2.176 1.00 95.12 95 THR A N 1
ATOM 722 C CA . THR A 1 95 ? -6.857 0.170 1.053 1.00 95.12 95 THR A CA 1
ATOM 723 C C . THR A 1 95 ? -6.265 0.657 -0.269 1.00 95.12 95 THR A C 1
ATOM 725 O O . THR A 1 95 ? -6.314 -0.051 -1.271 1.00 95.12 95 THR A O 1
ATOM 728 N N . TYR A 1 96 ? -5.651 1.841 -0.274 1.00 96.38 96 TYR A N 1
ATOM 729 C CA . TYR A 1 96 ? -4.966 2.375 -1.449 1.00 96.38 96 TYR A CA 1
ATOM 730 C C . TYR A 1 96 ? -3.829 1.455 -1.915 1.00 96.38 96 TYR A C 1
ATOM 732 O O . TYR A 1 96 ? -3.748 1.122 -3.095 1.00 96.38 96 TYR A O 1
ATOM 740 N N . LEU A 1 97 ? -2.990 0.988 -0.985 1.00 95.62 97 LEU A N 1
ATOM 741 C CA . LEU A 1 97 ? -1.869 0.096 -1.285 1.00 95.62 97 LEU A CA 1
ATOM 742 C C . LEU A 1 97 ? -2.334 -1.259 -1.833 1.00 95.62 97 LEU A C 1
ATOM 744 O O . LEU A 1 97 ? -1.751 -1.764 -2.792 1.00 95.62 97 LEU A O 1
ATOM 748 N N . ALA A 1 98 ? -3.437 -1.794 -1.303 1.00 94.38 98 ALA A N 1
ATOM 749 C CA . ALA A 1 98 ? -4.071 -2.988 -1.847 1.00 94.38 98 ALA A CA 1
ATOM 750 C C . ALA A 1 98 ? -4.487 -2.804 -3.319 1.00 94.38 98 ALA A C 1
ATOM 752 O O . ALA A 1 98 ? -4.236 -3.687 -4.136 1.00 94.38 98 ALA A O 1
ATOM 753 N N . HIS A 1 99 ? -5.072 -1.653 -3.674 1.00 94.38 99 HIS A N 1
ATOM 754 C CA . HIS A 1 99 ? -5.534 -1.360 -5.038 1.00 94.38 99 HIS A CA 1
ATOM 755 C C . HIS A 1 99 ? -4.402 -1.147 -6.050 1.00 94.38 99 HIS A C 1
ATOM 757 O O . HIS A 1 99 ? -4.586 -1.461 -7.223 1.00 94.38 99 HIS A O 1
ATOM 763 N N . ILE A 1 100 ? -3.238 -0.651 -5.622 1.00 94.44 100 ILE A N 1
ATOM 764 C CA . ILE A 1 100 ? -2.062 -0.528 -6.503 1.00 94.44 100 ILE A CA 1
ATOM 765 C C . ILE A 1 100 ? -1.240 -1.826 -6.589 1.00 94.44 100 ILE A C 1
ATOM 767 O O . ILE A 1 100 ? -0.220 -1.852 -7.269 1.00 94.44 100 ILE A O 1
ATOM 771 N N . GLY A 1 101 ? -1.650 -2.892 -5.890 1.00 91.56 101 GLY A N 1
ATOM 772 C CA . GLY A 1 101 ? -0.955 -4.183 -5.899 1.00 91.56 101 GLY A CA 1
ATOM 773 C C . GLY A 1 101 ? 0.272 -4.266 -4.985 1.00 91.56 101 GLY A C 1
ATOM 774 O O . GLY A 1 101 ? 1.127 -5.118 -5.202 1.00 91.56 101 GLY A O 1
ATOM 775 N N . CYS A 1 102 ? 0.372 -3.404 -3.968 1.00 90.50 102 CYS A N 1
ATOM 776 C CA . CYS A 1 102 ? 1.469 -3.411 -2.998 1.00 90.50 102 CYS A CA 1
ATOM 777 C C . CYS A 1 102 ? 1.090 -4.223 -1.749 1.00 90.50 102 CYS A C 1
ATOM 779 O O . CYS A 1 102 ? 0.343 -3.727 -0.898 1.00 90.50 102 CYS A O 1
ATOM 781 N N . TYR A 1 103 ? 1.559 -5.477 -1.666 1.00 83.25 103 TYR A N 1
ATOM 782 C CA . TYR A 1 103 ? 1.205 -6.428 -0.604 1.00 83.25 103 TYR A CA 1
ATOM 783 C C . TYR A 1 103 ? 2.149 -7.624 -0.458 1.00 83.25 103 TYR A C 1
ATOM 785 O O . TYR A 1 103 ? 2.854 -7.952 -1.436 1.00 83.25 103 TYR A O 1
#

Mean predicted aligned error: 4.58 Å

Secondary structure (DSSP, 8-state):
-HHHHHTTHHHHHHHHHHHHHHHHHHHHHHHHHHTTT--------SSEEEEEE--TTSTTPPPEEEEESS-S-------TTSSHHHHHHHHHHHHHHHHTT--

Radius of gyration: 20.44 Å; Cα contacts (8 Å, |Δi|>4): 68; chains: 1; bounding box: 50×24×61 Å